Protein AF-A0A3R8SYF8-F1 (afdb_monomer_lite)

Sequence (109 aa):
MWPDLQGVSNVLVNGTPVQRMIPASVIAVDVQPGRHVVRADPMDEDGSITVDVQAGQVVALELRKTNWSPRRFVVREIKPEIAKTLMRGADTLGVFRVSPPESSAERPS

Secondary structure (DSSP, 8-state):
-----TT-EEEEETTEEEEEE-SS-EEEEB--SEEEEEEEESB-TTSEEEEEEPTT--EEEEEEE-SS-TT-EEEEEE-HHHHHHHHTT-------B-PPP--------

Organism: NCBI:txid2493092

Radius of gyration: 15.18 Å; chains: 1; bounding box: 28×32×54 Å

Foldseek 3Di:
DDPDPLAWKFKDKQNHTFDGDGHKDKDKADDDAAKIKIAIPVADPQRIDIDGADVPDIWIKTWHADPVHSNHTHIDTDDPVVRVVVVVPDDDPDDTHDDDDPPPPPPDD

pLDDT: mean 70.46, std 14.41, range [29.88, 91.38]

Structure (mmCIF, N/CA/C/O backbone):
data_AF-A0A3R8SYF8-F1
#
_entry.id   AF-A0A3R8SYF8-F1
#
loop_
_atom_site.group_PDB
_atom_site.id
_atom_site.type_symbol
_atom_site.label_atom_id
_atom_site.label_alt_id
_atom_site.label_comp_id
_atom_site.label_asym_id
_atom_site.label_entity_id
_atom_site.label_seq_id
_atom_site.pdbx_PDB_ins_code
_atom_site.Cartn_x
_atom_site.Cartn_y
_atom_site.Cartn_z
_atom_site.occupancy
_atom_site.B_iso_or_equiv
_atom_site.auth_seq_id
_atom_site.auth_comp_id
_atom_site.auth_asym_id
_atom_site.auth_atom_id
_atom_site.pdbx_PDB_model_num
ATOM 1 N N . MET A 1 1 ? 11.265 -22.079 -9.719 1.00 30.27 1 MET A N 1
ATOM 2 C CA . MET A 1 1 ? 12.446 -21.193 -9.670 1.00 30.27 1 MET A CA 1
ATOM 3 C C . MET A 1 1 ? 11.989 -19.851 -10.215 1.00 30.27 1 MET A C 1
ATOM 5 O O . MET A 1 1 ? 11.662 -19.795 -11.389 1.00 30.27 1 MET A O 1
ATOM 9 N N . TRP A 1 2 ? 11.782 -18.842 -9.367 1.00 29.88 2 TRP A N 1
ATOM 10 C CA . TRP A 1 2 ? 11.295 -17.538 -9.831 1.00 29.88 2 TRP A CA 1
ATOM 11 C C . TRP A 1 2 ? 12.458 -16.774 -10.472 1.00 29.88 2 TRP A C 1
ATOM 13 O O . TRP A 1 2 ? 13.436 -16.502 -9.771 1.00 29.88 2 TRP A O 1
ATOM 23 N N . PRO A 1 3 ? 12.417 -16.505 -11.787 1.00 35.44 3 PRO A N 1
ATOM 24 C CA . PRO A 1 3 ? 13.491 -15.803 -12.455 1.00 35.44 3 PRO A CA 1
ATOM 25 C C . PRO A 1 3 ? 13.392 -14.312 -12.118 1.00 35.44 3 PRO A C 1
ATOM 27 O O . PRO A 1 3 ? 12.315 -13.728 -12.120 1.00 35.44 3 PRO A O 1
ATOM 30 N N . ASP A 1 4 ? 14.553 -13.731 -11.842 1.00 38.44 4 ASP A N 1
ATOM 31 C CA . ASP A 1 4 ? 14.807 -12.300 -11.698 1.00 38.44 4 ASP A CA 1
ATOM 32 C C . ASP A 1 4 ? 14.233 -11.605 -10.441 1.00 38.44 4 ASP A C 1
ATOM 34 O O . ASP A 1 4 ? 13.156 -11.013 -10.417 1.00 38.44 4 ASP A O 1
ATOM 38 N N . LEU A 1 5 ? 15.046 -11.590 -9.377 1.00 44.69 5 LEU A N 1
ATOM 39 C CA . LEU A 1 5 ? 14.867 -10.738 -8.190 1.00 44.69 5 LEU A CA 1
ATOM 40 C C . LEU A 1 5 ? 15.074 -9.236 -8.490 1.0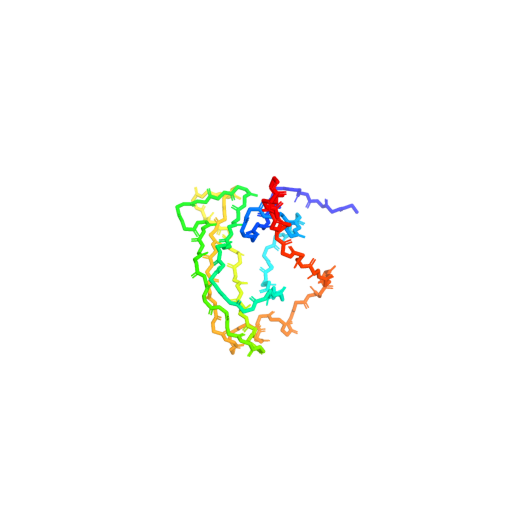0 44.69 5 LEU A C 1
ATOM 42 O O . LEU A 1 5 ? 14.985 -8.412 -7.576 1.00 44.69 5 LEU A O 1
ATOM 46 N N . GLN A 1 6 ? 15.328 -8.842 -9.746 1.00 46.06 6 GLN A N 1
ATOM 47 C CA . GLN A 1 6 ? 15.351 -7.439 -10.172 1.00 46.06 6 GLN A CA 1
ATOM 48 C C . GLN A 1 6 ? 13.927 -6.875 -10.264 1.00 46.06 6 GLN A C 1
ATOM 50 O O . GLN A 1 6 ? 13.377 -6.572 -11.322 1.00 46.06 6 GLN A O 1
ATOM 55 N N . GLY A 1 7 ? 13.291 -6.717 -9.113 1.00 53.69 7 GLY A N 1
ATOM 56 C CA . GLY A 1 7 ? 11.962 -6.127 -9.023 1.00 53.69 7 GLY A CA 1
ATOM 57 C C . GLY A 1 7 ? 11.313 -6.194 -7.663 1.00 53.69 7 GLY A C 1
ATOM 58 O O . GLY A 1 7 ? 10.103 -6.008 -7.591 1.00 53.69 7 GLY A O 1
ATOM 59 N N . VAL A 1 8 ? 12.109 -6.446 -6.626 1.00 61.00 8 VAL A N 1
ATOM 60 C CA . VAL A 1 8 ? 11.624 -6.562 -5.262 1.00 61.00 8 VAL A CA 1
ATOM 61 C C . VAL A 1 8 ? 11.912 -5.269 -4.504 1.00 61.00 8 VAL A C 1
ATOM 63 O O . VAL A 1 8 ? 13.050 -4.802 -4.510 1.00 61.00 8 VAL A O 1
ATOM 66 N N . SER A 1 9 ? 10.890 -4.694 -3.872 1.00 67.00 9 SER A N 1
ATOM 67 C CA . SER A 1 9 ? 11.015 -3.519 -2.996 1.00 67.00 9 SER A CA 1
ATOM 68 C C . SER A 1 9 ? 10.518 -3.858 -1.599 1.00 67.00 9 SER A C 1
ATOM 70 O O . SER A 1 9 ? 9.557 -4.613 -1.452 1.00 67.00 9 SER A O 1
ATOM 72 N N . ASN A 1 10 ? 11.154 -3.313 -0.568 1.00 75.19 10 ASN A N 1
ATOM 73 C CA . ASN A 1 10 ? 10.607 -3.329 0.778 1.00 75.19 10 ASN A CA 1
ATOM 74 C C . ASN A 1 10 ? 9.564 -2.225 0.906 1.00 75.19 10 ASN A C 1
ATOM 76 O O . ASN A 1 10 ? 9.821 -1.080 0.543 1.00 75.19 10 ASN A O 1
ATOM 80 N N . VAL A 1 11 ? 8.413 -2.549 1.481 1.00 77.12 11 VAL A N 1
ATOM 81 C CA . VAL A 1 11 ? 7.431 -1.536 1.878 1.00 77.12 11 VAL A CA 1
ATOM 82 C C . VAL A 1 11 ? 7.574 -1.305 3.365 1.00 77.12 11 VAL A C 1
ATOM 84 O O . VAL A 1 11 ? 7.533 -2.255 4.147 1.00 77.12 11 VAL A O 1
ATOM 87 N N . LEU A 1 12 ? 7.757 -0.048 3.748 1.00 81.75 12 LEU A N 1
ATOM 88 C CA . LEU A 1 12 ? 7.853 0.375 5.133 1.00 81.75 12 LEU A CA 1
ATOM 89 C C . LEU A 1 12 ? 6.673 1.274 5.477 1.00 81.75 12 LEU A C 1
ATOM 91 O O . LEU A 1 12 ? 6.349 2.190 4.724 1.00 81.75 12 LEU A O 1
ATOM 95 N N . VAL A 1 13 ? 6.077 1.039 6.641 1.00 80.62 13 VAL A N 1
ATOM 96 C CA . VAL A 1 13 ? 5.029 1.878 7.225 1.00 80.62 13 VAL A CA 1
ATOM 97 C C . VAL A 1 13 ? 5.563 2.412 8.541 1.00 80.62 13 VAL A C 1
ATOM 99 O O . VAL A 1 13 ? 5.906 1.633 9.427 1.00 80.62 13 VAL A O 1
ATOM 102 N N . ASN A 1 14 ? 5.692 3.733 8.657 1.00 85.44 14 ASN A N 1
ATOM 103 C CA . ASN A 1 14 ? 6.311 4.391 9.814 1.00 85.44 14 ASN A CA 1
ATOM 104 C C . ASN A 1 14 ? 7.705 3.823 10.157 1.00 85.44 14 ASN A C 1
ATOM 106 O O . ASN A 1 14 ? 8.078 3.710 11.319 1.00 85.44 14 ASN A O 1
ATOM 110 N N . GLY A 1 15 ? 8.472 3.429 9.135 1.00 81.50 15 GLY A N 1
ATOM 111 C CA . GLY A 1 15 ? 9.794 2.816 9.298 1.00 81.50 15 GLY A CA 1
ATOM 112 C C . GLY A 1 15 ? 9.783 1.311 9.589 1.00 81.50 15 GLY A C 1
ATOM 113 O O . GLY A 1 15 ? 10.835 0.684 9.478 1.00 81.50 15 GLY A O 1
ATOM 114 N N . THR A 1 16 ? 8.626 0.706 9.868 1.00 80.00 16 THR A N 1
ATOM 115 C CA . THR A 1 16 ? 8.499 -0.742 10.079 1.00 80.00 16 THR A CA 1
ATOM 116 C C . THR A 1 16 ? 8.327 -1.460 8.739 1.00 80.00 16 THR A C 1
ATOM 118 O O . THR A 1 16 ? 7.382 -1.149 8.008 1.00 80.00 16 THR A O 1
ATOM 121 N N . PRO A 1 17 ? 9.201 -2.418 8.381 1.00 75.88 17 PRO A N 1
ATOM 122 C CA . PRO A 1 17 ? 9.050 -3.185 7.151 1.00 75.88 17 PRO A CA 1
ATOM 123 C C . PRO A 1 17 ? 7.832 -4.111 7.241 1.00 75.88 17 PRO A C 1
ATOM 125 O O . PRO A 1 17 ? 7.702 -4.895 8.178 1.00 75.88 17 PRO A O 1
ATOM 128 N N . VAL A 1 18 ? 6.960 -4.037 6.240 1.00 70.44 18 VAL A N 1
ATOM 129 C CA . VAL A 1 18 ? 5.770 -4.889 6.117 1.00 70.44 18 VAL A CA 1
ATOM 130 C C . VAL A 1 18 ? 6.100 -6.162 5.332 1.00 70.44 18 VAL A C 1
ATOM 132 O O . VAL A 1 18 ? 5.681 -7.245 5.728 1.00 70.44 18 VAL A O 1
ATOM 135 N N . GLN A 1 19 ? 6.887 -6.055 4.247 1.00 64.56 19 GLN A N 1
ATOM 136 C CA . GLN A 1 19 ? 7.379 -7.198 3.457 1.00 64.56 19 GLN A CA 1
ATOM 137 C C . GLN A 1 19 ? 8.453 -6.794 2.419 1.00 64.56 19 GLN A C 1
ATOM 139 O O . GLN A 1 19 ? 8.532 -5.629 2.030 1.00 64.56 19 GLN A O 1
ATOM 144 N N . ARG A 1 20 ? 9.201 -7.789 1.903 1.00 55.59 20 ARG A N 1
ATOM 145 C CA . ARG A 1 20 ? 9.863 -7.794 0.578 1.00 55.59 20 ARG A CA 1
ATOM 146 C C . ARG A 1 20 ? 8.833 -8.132 -0.506 1.00 55.59 20 ARG A C 1
ATOM 148 O O . ARG A 1 20 ? 8.361 -9.265 -0.556 1.00 55.59 20 ARG A O 1
ATOM 155 N N . MET A 1 21 ? 8.482 -7.181 -1.359 1.00 56.59 21 MET A N 1
ATOM 156 C CA . MET A 1 21 ? 7.352 -7.292 -2.283 1.00 56.59 21 MET A CA 1
ATOM 157 C C . MET A 1 21 ? 7.780 -7.533 -3.737 1.00 56.59 21 MET A C 1
ATOM 159 O O . MET A 1 21 ? 8.721 -6.902 -4.194 1.00 56.59 21 MET A O 1
ATOM 163 N N . ILE A 1 22 ? 7.087 -8.431 -4.447 1.00 50.59 22 ILE A N 1
ATOM 164 C CA . ILE A 1 22 ? 7.362 -8.976 -5.803 1.00 50.59 22 ILE A CA 1
ATOM 165 C C . ILE A 1 22 ? 6.743 -8.047 -6.885 1.00 50.59 22 ILE A C 1
ATOM 167 O O . ILE A 1 22 ? 5.805 -7.311 -6.565 1.00 50.59 22 ILE A O 1
ATOM 171 N N . PRO A 1 23 ? 7.263 -7.985 -8.134 1.00 51.09 23 PRO A N 1
ATOM 172 C CA . PRO A 1 23 ? 6.977 -6.893 -9.072 1.00 51.09 23 PRO A CA 1
ATOM 173 C C . PRO A 1 23 ? 5.487 -6.686 -9.383 1.00 51.09 23 PRO A C 1
ATOM 175 O O . PRO A 1 23 ? 4.789 -7.621 -9.749 1.00 51.09 23 PRO A O 1
ATOM 178 N N . ALA A 1 24 ? 5.069 -5.415 -9.301 1.00 51.88 24 ALA A N 1
ATOM 179 C CA . ALA A 1 24 ? 3.726 -4.888 -9.568 1.00 51.88 24 ALA A CA 1
ATOM 180 C C . ALA A 1 24 ? 2.629 -5.465 -8.657 1.00 51.88 24 ALA A C 1
ATOM 182 O O . ALA A 1 24 ? 1.847 -6.314 -9.068 1.00 51.88 24 ALA A O 1
ATOM 183 N N . SER A 1 25 ? 2.540 -4.964 -7.421 1.00 61.59 25 SER A N 1
ATOM 184 C CA . SER A 1 25 ? 1.431 -5.312 -6.523 1.00 61.59 25 SER A CA 1
ATOM 185 C C . SER A 1 25 ? 0.713 -4.058 -6.028 1.00 61.59 25 SER A C 1
ATOM 187 O O . SER A 1 25 ? 1.342 -3.080 -5.616 1.00 61.59 25 SER A O 1
ATOM 189 N N . VAL A 1 26 ? -0.619 -4.102 -6.073 1.00 59.81 26 VAL A N 1
ATOM 190 C CA . VAL A 1 26 ? -1.477 -3.244 -5.251 1.00 59.81 26 VAL A CA 1
ATOM 191 C C . VAL A 1 26 ? -1.444 -3.793 -3.832 1.00 59.81 26 VAL A C 1
ATOM 193 O O . VAL A 1 26 ? -1.521 -5.005 -3.639 1.00 59.81 26 VAL A O 1
ATOM 196 N N . ILE A 1 27 ? -1.340 -2.909 -2.847 1.00 65.12 27 ILE A N 1
ATOM 197 C CA . ILE A 1 27 ? -1.236 -3.277 -1.435 1.00 65.12 27 ILE A CA 1
ATOM 198 C C . ILE A 1 27 ? -2.434 -2.706 -0.691 1.00 65.12 27 ILE A C 1
ATOM 200 O O . ILE A 1 27 ? -2.761 -1.527 -0.843 1.00 65.12 27 ILE A O 1
ATOM 204 N N . ALA A 1 28 ? -3.051 -3.539 0.142 1.00 64.38 28 ALA A N 1
ATOM 205 C CA . ALA A 1 28 ? -3.914 -3.091 1.223 1.00 64.38 28 ALA A CA 1
ATOM 206 C C . ALA A 1 28 ? -3.142 -3.244 2.536 1.00 64.38 28 ALA A C 1
ATOM 208 O O . ALA A 1 28 ? -2.626 -4.326 2.824 1.00 64.38 28 ALA A O 1
ATOM 209 N N . VAL A 1 29 ? -3.041 -2.167 3.311 1.00 64.81 29 VAL A N 1
ATOM 210 C CA . VAL A 1 29 ? -2.401 -2.191 4.630 1.00 64.81 29 VAL A CA 1
ATOM 211 C C . VAL A 1 29 ? -3.467 -1.902 5.678 1.00 64.81 29 VAL A C 1
ATOM 213 O O . VAL A 1 29 ? -4.139 -0.876 5.604 1.00 64.81 29 VAL A O 1
ATOM 216 N N . ASP A 1 30 ? -3.615 -2.811 6.639 1.00 68.44 30 ASP A N 1
ATOM 217 C CA . ASP A 1 30 ? -4.415 -2.590 7.843 1.00 68.44 30 ASP A CA 1
ATOM 218 C C . ASP A 1 30 ? -3.523 -1.937 8.907 1.00 68.44 30 ASP A C 1
ATOM 220 O O . ASP A 1 30 ? -2.555 -2.541 9.383 1.00 68.44 30 ASP A O 1
ATOM 224 N N . VAL A 1 31 ? -3.812 -0.675 9.217 1.00 72.94 31 VAL A N 1
ATOM 225 C CA . VAL A 1 31 ? -3.101 0.136 10.211 1.00 72.94 31 VAL A CA 1
ATOM 226 C C . VAL A 1 31 ? -4.103 0.747 11.179 1.00 72.94 31 VAL A C 1
ATOM 228 O O . VAL A 1 31 ? -5.282 0.905 10.865 1.00 72.94 31 VAL A O 1
ATOM 231 N N . GLN A 1 32 ? -3.627 1.112 12.370 1.00 80.50 32 GLN A N 1
ATOM 232 C CA . GLN A 1 32 ? -4.447 1.893 13.291 1.00 80.50 32 GLN A CA 1
ATOM 233 C C . GLN A 1 32 ? -4.860 3.230 12.654 1.00 80.50 32 GLN A C 1
ATOM 235 O O . GLN A 1 32 ? -4.157 3.722 11.779 1.00 80.50 32 GLN A O 1
ATOM 240 N N . PRO A 1 33 ? -5.973 3.844 13.084 1.00 86.50 33 PRO A N 1
ATOM 241 C CA . PRO A 1 33 ? -6.337 5.169 12.607 1.00 86.50 33 PRO A CA 1
ATOM 242 C C . PRO A 1 33 ? -5.262 6.197 12.961 1.00 86.50 33 PRO A C 1
ATOM 244 O O . PRO A 1 33 ? -4.744 6.199 14.080 1.00 86.50 33 PRO A O 1
ATOM 247 N N . GLY A 1 34 ? -4.963 7.094 12.030 1.00 88.94 34 GLY A N 1
ATOM 248 C CA . GLY A 1 34 ? -3.953 8.123 12.212 1.00 88.94 34 GLY A CA 1
ATOM 249 C C . GLY A 1 34 ? -3.193 8.451 10.937 1.00 88.94 34 GLY A C 1
ATOM 250 O O . GLY A 1 34 ? -3.549 8.036 9.834 1.00 88.94 34 GLY A O 1
ATOM 251 N N . ARG A 1 35 ? -2.130 9.236 11.110 1.00 89.25 35 ARG A N 1
ATOM 252 C CA . ARG A 1 35 ? -1.249 9.665 10.028 1.00 89.25 35 ARG A CA 1
ATOM 253 C C . ARG A 1 35 ? -0.098 8.678 9.882 1.00 89.25 35 ARG A C 1
ATOM 255 O O . ARG A 1 35 ? 0.671 8.480 10.823 1.00 89.25 35 ARG A O 1
ATOM 262 N N . HIS A 1 36 ? 0.045 8.094 8.698 1.00 87.56 36 HIS A N 1
ATOM 263 C CA . HIS A 1 36 ? 1.071 7.100 8.397 1.00 87.56 36 HIS A CA 1
ATOM 264 C C . HIS A 1 36 ? 1.928 7.528 7.217 1.00 87.56 36 HIS A C 1
ATOM 266 O O . HIS A 1 36 ? 1.422 8.012 6.207 1.00 87.56 36 HIS A O 1
ATOM 272 N N . VAL A 1 37 ? 3.233 7.297 7.325 1.00 90.12 37 VAL A N 1
ATOM 273 C CA . VAL A 1 37 ? 4.161 7.445 6.204 1.00 90.12 37 VAL A CA 1
ATOM 274 C C . VAL A 1 37 ? 4.416 6.069 5.613 1.00 90.12 37 VAL A C 1
ATOM 276 O O . VAL A 1 37 ? 4.909 5.176 6.308 1.00 90.12 37 VAL A O 1
ATOM 279 N N . VAL A 1 38 ? 4.094 5.903 4.334 1.00 86.88 38 VAL A N 1
ATOM 280 C CA . VAL A 1 38 ? 4.355 4.678 3.576 1.00 86.88 38 VAL A CA 1
ATOM 281 C C . VAL A 1 38 ? 5.467 4.937 2.578 1.00 86.88 38 VAL A C 1
ATOM 283 O O . VAL A 1 38 ? 5.408 5.902 1.820 1.00 86.88 38 VAL A O 1
ATOM 286 N N . ARG A 1 39 ? 6.475 4.067 2.571 1.00 87.38 39 ARG A N 1
ATOM 287 C CA . ARG A 1 39 ? 7.696 4.227 1.781 1.00 87.38 39 ARG A CA 1
ATOM 288 C C . ARG A 1 39 ? 8.082 2.922 1.091 1.00 87.38 39 ARG A C 1
ATOM 290 O O . ARG A 1 39 ? 8.032 1.866 1.716 1.00 87.38 39 ARG A O 1
ATOM 297 N N . ALA A 1 40 ? 8.509 2.998 -0.164 1.00 83.38 40 ALA A N 1
ATOM 298 C CA . ALA A 1 40 ? 9.187 1.906 -0.859 1.00 83.38 40 ALA A CA 1
ATOM 299 C C . ALA A 1 40 ? 10.702 1.962 -0.604 1.00 83.38 40 ALA A C 1
ATOM 301 O O . ALA A 1 40 ? 11.244 3.027 -0.355 1.00 83.38 40 ALA A O 1
ATOM 302 N N . ASP A 1 41 ? 11.416 0.847 -0.666 1.00 79.62 41 ASP A N 1
ATOM 303 C CA . ASP A 1 41 ? 12.877 0.810 -0.553 1.00 79.62 41 ASP A CA 1
ATOM 304 C C . ASP A 1 41 ? 13.443 -0.320 -1.426 1.00 79.62 41 ASP A C 1
ATOM 306 O O . ASP A 1 41 ? 13.126 -1.487 -1.191 1.00 79.62 41 ASP A O 1
ATOM 310 N N . PRO A 1 42 ? 14.251 -0.027 -2.458 1.00 77.62 42 PRO A N 1
ATOM 311 C CA . PRO A 1 42 ? 14.751 1.293 -2.869 1.00 77.62 42 PRO A CA 1
ATOM 312 C C . PRO 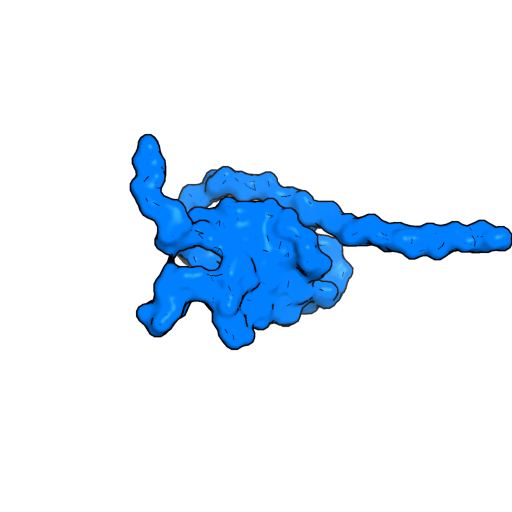A 1 42 ? 13.669 2.215 -3.458 1.00 77.62 42 PRO A C 1
ATOM 314 O O . PRO A 1 42 ? 12.725 1.764 -4.109 1.00 77.62 42 PRO A O 1
ATOM 317 N N . MET A 1 43 ? 13.845 3.524 -3.261 1.00 78.31 43 MET A N 1
ATOM 318 C CA . MET A 1 43 ? 12.832 4.556 -3.521 1.00 78.31 43 MET A CA 1
ATOM 319 C C . MET A 1 43 ? 13.331 5.626 -4.494 1.00 78.31 43 MET A C 1
ATOM 321 O O . MET A 1 43 ? 14.532 5.902 -4.534 1.00 78.31 43 MET A O 1
ATOM 325 N N . ASP A 1 44 ? 12.414 6.218 -5.260 1.00 79.25 44 ASP A N 1
ATOM 326 C CA . ASP A 1 44 ? 12.648 7.470 -5.995 1.00 79.25 44 ASP A CA 1
ATOM 327 C C . ASP A 1 44 ? 12.121 8.691 -5.227 1.00 79.25 44 ASP A C 1
ATOM 329 O O . ASP A 1 44 ? 11.676 8.542 -4.092 1.00 79.25 44 ASP A O 1
ATOM 333 N N . GLU A 1 45 ? 12.161 9.889 -5.822 1.00 79.69 45 GLU A N 1
ATOM 334 C CA . GLU A 1 45 ? 11.618 11.119 -5.211 1.00 79.69 45 GLU A CA 1
ATOM 335 C C . GLU A 1 45 ? 10.171 10.931 -4.710 1.00 79.69 45 GLU A C 1
ATOM 337 O O . GLU A 1 45 ? 9.875 11.236 -3.557 1.00 79.69 45 GLU A O 1
ATOM 342 N N . ASP A 1 46 ? 9.319 10.275 -5.508 1.00 82.31 46 ASP A N 1
ATOM 343 C CA . ASP A 1 46 ? 7.933 9.925 -5.146 1.00 82.31 46 ASP A CA 1
ATOM 344 C C . ASP A 1 46 ? 7.808 8.529 -4.498 1.00 82.31 46 ASP A C 1
ATOM 346 O O . ASP A 1 46 ? 6.773 7.859 -4.557 1.00 82.31 46 ASP A O 1
ATOM 350 N N . GLY A 1 47 ? 8.892 8.025 -3.912 1.00 84.31 47 GLY A N 1
ATOM 351 C CA . GLY A 1 47 ? 8.949 6.725 -3.245 1.00 84.31 47 GLY A CA 1
ATOM 352 C C . GLY A 1 47 ? 8.302 6.694 -1.859 1.00 84.31 47 GLY A C 1
ATOM 353 O O . GLY A 1 47 ? 8.335 5.653 -1.202 1.00 84.31 47 GLY A O 1
ATOM 354 N N . SER A 1 48 ? 7.729 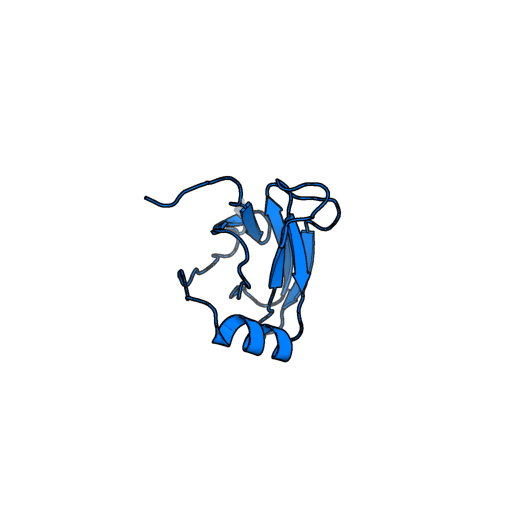7.812 -1.405 1.00 89.50 48 SER A N 1
ATOM 355 C CA . SER A 1 48 ? 7.079 7.956 -0.106 1.00 89.50 48 SER A CA 1
ATOM 356 C C . SER A 1 48 ? 5.796 8.775 -0.216 1.00 89.50 48 SER A C 1
ATOM 358 O O . SER A 1 48 ? 5.768 9.809 -0.874 1.00 89.50 48 SER A O 1
ATOM 360 N N . ILE A 1 49 ? 4.758 8.363 0.506 1.00 90.44 49 ILE A N 1
ATOM 361 C CA . ILE A 1 49 ? 3.495 9.093 0.639 1.00 90.44 49 ILE A CA 1
ATOM 362 C C . ILE A 1 49 ? 3.086 9.156 2.110 1.00 90.44 49 ILE A C 1
ATOM 364 O O . ILE A 1 49 ? 3.399 8.260 2.894 1.00 90.44 49 ILE A O 1
ATOM 368 N N . THR A 1 50 ? 2.395 10.226 2.492 1.00 91.38 50 THR A N 1
ATOM 369 C CA . THR A 1 50 ? 1.715 10.304 3.788 1.00 91.38 50 THR A CA 1
ATOM 370 C C . THR A 1 50 ? 0.224 10.100 3.582 1.00 91.38 50 THR A C 1
ATOM 372 O O . THR A 1 50 ? -0.362 10.772 2.739 1.00 91.38 50 THR A O 1
ATOM 375 N N . VAL A 1 51 ? -0.369 9.189 4.348 1.00 88.56 51 VAL A N 1
ATOM 376 C CA . VAL A 1 51 ? -1.796 8.860 4.298 1.00 88.56 51 VAL A CA 1
ATOM 377 C C . VAL A 1 51 ? -2.433 9.070 5.667 1.00 88.56 51 VAL A C 1
ATOM 379 O O . VAL A 1 51 ? -1.867 8.676 6.687 1.00 88.56 51 VAL A O 1
ATOM 382 N N . ASP A 1 52 ? -3.611 9.686 5.685 1.00 89.06 52 ASP A N 1
ATOM 383 C CA . ASP A 1 52 ? -4.439 9.833 6.881 1.00 89.06 52 ASP A CA 1
ATOM 384 C C . ASP A 1 52 ? -5.545 8.771 6.849 1.00 89.06 52 ASP A C 1
ATOM 386 O O . ASP A 1 52 ? -6.459 8.824 6.024 1.00 89.06 52 ASP A O 1
ATOM 390 N N . VAL A 1 53 ? -5.444 7.776 7.731 1.00 86.19 53 VAL A N 1
ATOM 391 C CA . VAL A 1 53 ? -6.343 6.617 7.779 1.00 86.19 53 VAL A CA 1
ATOM 392 C C . VAL A 1 53 ? -7.363 6.805 8.896 1.00 86.19 53 VAL A C 1
ATOM 394 O O . VAL A 1 53 ? -6.999 6.971 10.059 1.00 86.19 53 VAL A O 1
ATOM 397 N N . GLN A 1 54 ? -8.651 6.775 8.562 1.00 86.38 54 GLN A N 1
ATOM 398 C CA . GLN A 1 54 ? -9.739 6.806 9.542 1.00 86.38 54 GLN A CA 1
ATOM 399 C C . GLN A 1 54 ? -10.087 5.400 10.054 1.00 86.38 54 GLN A C 1
ATOM 401 O O . GLN A 1 54 ? -9.768 4.384 9.437 1.00 86.38 54 GLN A O 1
ATOM 406 N N . ALA A 1 55 ? -10.799 5.327 11.180 1.00 80.81 55 ALA A N 1
ATOM 407 C CA . ALA A 1 55 ? -11.302 4.059 11.708 1.00 80.81 55 ALA A CA 1
ATOM 408 C C . ALA A 1 55 ? -12.194 3.328 10.691 1.00 80.81 55 ALA A C 1
ATOM 410 O O . ALA A 1 55 ? -13.179 3.878 10.203 1.00 80.81 55 ALA A O 1
ATOM 411 N N . GLY A 1 56 ? -11.832 2.078 10.380 1.00 76.19 56 GLY A N 1
ATOM 412 C CA . GLY A 1 56 ? -12.531 1.239 9.401 1.00 76.19 56 GLY A CA 1
ATOM 413 C C . GLY A 1 56 ? -12.252 1.592 7.934 1.00 76.19 56 GLY A C 1
ATOM 414 O O . GLY A 1 56 ? -12.82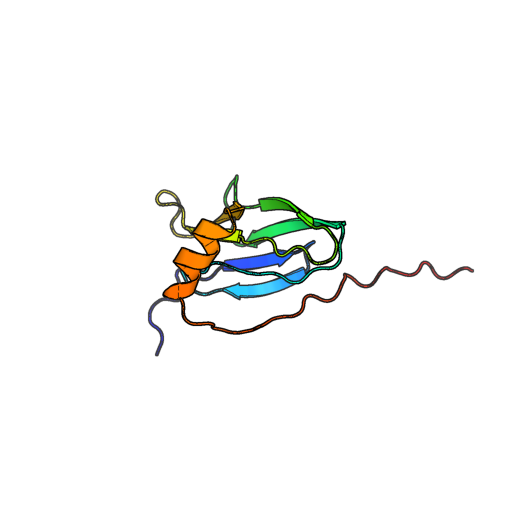2 0.960 7.045 1.00 76.19 56 GLY A O 1
ATOM 415 N N . GLN A 1 57 ? -11.389 2.576 7.661 1.00 79.38 57 GLN A N 1
ATOM 416 C CA . GLN A 1 57 ? -10.990 2.935 6.305 1.00 79.38 57 GLN A CA 1
ATOM 417 C C . GLN A 1 57 ? -9.888 2.000 5.804 1.00 79.38 57 GLN A C 1
ATOM 419 O O . GLN A 1 57 ? -8.893 1.770 6.482 1.00 79.38 57 GLN A O 1
ATOM 424 N N . VAL A 1 58 ? -10.037 1.521 4.568 1.00 75.25 58 VAL A N 1
ATOM 425 C CA . VAL A 1 58 ? -8.977 0.818 3.839 1.00 75.25 58 VAL A CA 1
ATOM 426 C C . VAL A 1 58 ? -8.412 1.764 2.788 1.00 75.25 58 VAL A C 1
ATOM 428 O O . VAL A 1 58 ? -9.153 2.247 1.930 1.00 75.25 58 VAL A O 1
ATOM 431 N N . VAL A 1 59 ? -7.104 2.009 2.842 1.00 80.69 59 VAL A N 1
ATOM 432 C CA . VAL A 1 59 ? -6.381 2.779 1.823 1.00 80.69 59 VAL A CA 1
ATOM 433 C C . VAL A 1 59 ? -5.684 1.811 0.875 1.00 80.69 59 VAL A C 1
ATOM 435 O O . VAL A 1 59 ? -5.004 0.880 1.307 1.00 80.69 59 VAL A O 1
ATOM 438 N N . ALA A 1 60 ? -5.871 2.024 -0.427 1.00 80.69 60 ALA A N 1
ATOM 439 C CA . ALA A 1 60 ? -5.233 1.228 -1.463 1.00 80.69 60 ALA A CA 1
ATOM 440 C C . ALA A 1 60 ? -4.048 1.989 -2.051 1.00 80.69 60 ALA A C 1
ATOM 442 O O . ALA A 1 60 ? -4.187 3.125 -2.512 1.00 80.69 60 ALA A O 1
ATOM 443 N N . LEU A 1 61 ? -2.890 1.337 -2.058 1.00 82.50 61 LEU A N 1
ATOM 444 C CA . LEU A 1 61 ? -1.653 1.913 -2.566 1.00 82.50 61 LEU A CA 1
ATOM 445 C C . LEU A 1 61 ? -1.144 1.101 -3.750 1.00 82.50 61 LEU A C 1
ATOM 447 O O . LEU A 1 61 ? -1.188 -0.131 -3.752 1.00 82.50 61 LEU A O 1
ATOM 451 N N . GLU A 1 62 ? -0.629 1.800 -4.752 1.00 79.94 62 GLU A N 1
ATOM 452 C CA . GLU A 1 62 ? 0.079 1.199 -5.873 1.00 79.94 62 GLU A CA 1
ATOM 453 C C . GLU A 1 62 ? 1.577 1.452 -5.726 1.00 79.94 62 GLU A C 1
ATOM 455 O O . GLU A 1 62 ? 2.015 2.602 -5.615 1.00 79.94 62 GLU A O 1
ATOM 460 N N . LEU A 1 63 ? 2.360 0.373 -5.792 1.00 79.25 63 LEU A N 1
ATOM 461 C CA . LEU A 1 63 ? 3.799 0.448 -6.010 1.00 79.25 63 LEU A CA 1
ATOM 462 C C . LEU A 1 63 ? 4.104 0.252 -7.490 1.00 79.25 63 LEU A C 1
ATOM 464 O O . LEU A 1 63 ? 3.807 -0.797 -8.067 1.00 79.25 63 LEU A O 1
ATOM 468 N N . ARG A 1 64 ? 4.758 1.243 -8.094 1.00 77.69 64 ARG A N 1
ATOM 469 C CA . ARG A 1 64 ? 5.092 1.217 -9.520 1.00 77.69 64 ARG A CA 1
ATOM 470 C C . ARG 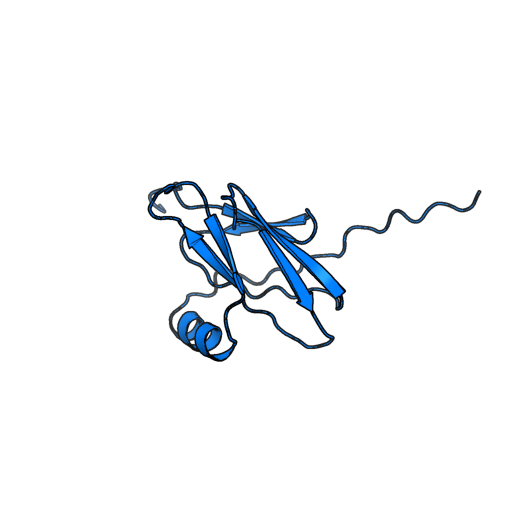A 1 64 ? 6.587 1.427 -9.727 1.00 77.69 64 ARG A C 1
ATOM 472 O O . ARG A 1 64 ? 7.166 2.346 -9.157 1.00 77.69 64 ARG A O 1
ATOM 479 N N . LYS A 1 65 ? 7.207 0.602 -10.575 1.00 75.44 65 LYS A N 1
ATOM 480 C CA . LYS A 1 65 ? 8.574 0.849 -11.059 1.00 75.44 65 LYS A CA 1
ATOM 481 C C . LYS A 1 65 ? 8.592 2.074 -11.966 1.00 75.44 65 LYS A C 1
ATOM 483 O O . LYS A 1 65 ? 7.690 2.241 -12.790 1.00 75.44 65 LYS A O 1
ATOM 488 N N . THR A 1 66 ? 9.620 2.905 -11.858 1.00 70.38 66 THR A N 1
ATOM 489 C CA . THR A 1 66 ? 9.820 4.000 -12.811 1.00 70.38 66 THR A CA 1
ATOM 490 C C . THR A 1 66 ? 10.555 3.489 -14.052 1.00 70.38 66 THR A C 1
ATOM 492 O O . THR A 1 66 ? 11.499 2.708 -13.960 1.00 70.38 66 THR A O 1
ATOM 495 N N . ASN A 1 67 ? 10.124 3.918 -15.245 1.00 68.12 67 ASN A N 1
ATOM 496 C CA . ASN A 1 67 ? 10.764 3.497 -16.503 1.00 68.12 67 ASN A CA 1
ATOM 497 C C . ASN A 1 67 ? 12.207 4.016 -16.628 1.00 68.12 67 ASN A C 1
ATOM 499 O O . ASN A 1 67 ? 13.023 3.415 -17.318 1.00 68.12 67 ASN A O 1
ATOM 503 N N . TRP A 1 68 ? 12.515 5.135 -15.969 1.00 70.88 68 TRP A N 1
ATOM 504 C CA . TRP A 1 68 ? 13.823 5.788 -15.996 1.00 70.88 68 TRP A CA 1
ATOM 505 C C . TRP A 1 68 ? 14.774 5.291 -14.895 1.00 70.88 68 TRP A C 1
ATOM 507 O O . TRP A 1 68 ? 15.983 5.467 -15.016 1.00 70.88 68 TRP A O 1
ATOM 517 N N . SER A 1 69 ? 14.256 4.626 -13.856 1.00 68.12 69 SER A N 1
ATOM 518 C CA . SER A 1 69 ? 15.051 3.946 -12.833 1.00 68.12 69 SER A CA 1
ATOM 519 C C . SER A 1 69 ? 14.433 2.577 -12.527 1.00 68.12 69 SER A C 1
ATOM 521 O O . SER A 1 69 ? 13.676 2.422 -11.570 1.00 68.12 69 SER A O 1
ATOM 523 N N . PRO A 1 70 ? 14.767 1.527 -13.304 1.00 63.81 70 PRO A N 1
ATOM 524 C CA . PRO A 1 70 ? 14.114 0.213 -13.210 1.00 63.81 70 PRO A CA 1
ATOM 525 C C . PRO A 1 70 ? 14.331 -0.502 -11.864 1.00 63.81 70 PRO A C 1
ATOM 527 O O . PRO A 1 70 ? 13.732 -1.551 -11.608 1.00 63.81 70 PRO A O 1
ATOM 530 N N . ARG A 1 71 ? 15.194 0.061 -11.008 1.00 68.88 71 ARG A N 1
ATOM 531 C CA . ARG A 1 71 ? 15.477 -0.402 -9.649 1.00 68.88 71 ARG A CA 1
ATOM 532 C C . ARG A 1 71 ? 14.780 0.416 -8.565 1.00 68.88 71 ARG A C 1
ATOM 534 O O . ARG A 1 71 ? 14.915 0.029 -7.417 1.00 68.88 71 ARG A O 1
ATOM 541 N N . ARG A 1 72 ? 14.080 1.510 -8.877 1.00 77.06 72 ARG A N 1
ATOM 542 C CA . ARG A 1 72 ? 13.382 2.354 -7.895 1.00 77.06 72 ARG A CA 1
ATOM 543 C C . ARG A 1 72 ? 11.875 2.309 -8.097 1.00 77.06 72 ARG A C 1
ATOM 545 O O . ARG A 1 72 ? 11.371 2.008 -9.182 1.00 77.06 72 ARG A O 1
ATOM 552 N N . PHE A 1 73 ? 11.169 2.595 -7.014 1.00 78.88 73 PHE A N 1
ATOM 553 C CA . PHE A 1 73 ? 9.721 2.515 -6.946 1.00 78.88 73 PHE A CA 1
ATOM 554 C C . PHE A 1 73 ? 9.135 3.845 -6.493 1.00 78.88 73 PHE A C 1
ATOM 556 O O . PHE A 1 73 ? 9.723 4.548 -5.668 1.00 78.88 73 PHE A O 1
ATOM 563 N N . VAL A 1 74 ? 7.955 4.142 -7.027 1.00 84.12 74 VAL A N 1
ATOM 564 C CA . VAL A 1 74 ? 7.069 5.197 -6.537 1.00 84.12 74 VAL A CA 1
ATOM 565 C C . VAL A 1 74 ? 5.890 4.574 -5.809 1.00 84.12 74 VAL A C 1
ATOM 567 O O . VAL A 1 74 ? 5.454 3.469 -6.160 1.00 84.12 74 VAL A O 1
ATOM 570 N N . VAL A 1 75 ? 5.376 5.292 -4.817 1.00 85.00 75 VAL A N 1
ATOM 571 C CA . VAL A 1 75 ? 4.201 4.901 -4.037 1.00 85.00 75 VAL A CA 1
ATOM 572 C C . VAL A 1 75 ? 3.123 5.946 -4.250 1.00 85.00 75 VAL A C 1
ATOM 574 O O . VAL A 1 75 ? 3.360 7.136 -4.061 1.00 85.00 75 VAL A O 1
ATOM 577 N N . ARG A 1 76 ? 1.926 5.510 -4.636 1.00 86.19 76 ARG A N 1
ATOM 578 C CA . ARG A 1 76 ? 0.787 6.415 -4.807 1.00 86.19 76 ARG A CA 1
ATOM 579 C C . ARG A 1 76 ? -0.487 5.827 -4.243 1.00 86.19 76 ARG A C 1
ATOM 581 O O . ARG A 1 76 ? -0.727 4.626 -4.358 1.00 86.19 76 ARG A O 1
ATOM 588 N N . GLU A 1 77 ? -1.318 6.694 -3.687 1.00 86.88 77 GLU A N 1
ATOM 589 C CA . GLU A 1 77 ? -2.692 6.342 -3.369 1.00 86.88 77 GLU A CA 1
ATOM 590 C C . GLU A 1 77 ? -3.499 6.188 -4.657 1.00 86.88 77 GLU A C 1
ATOM 592 O O . GLU A 1 77 ? -3.356 6.962 -5.609 1.00 86.88 77 GLU A O 1
ATOM 597 N N . ILE A 1 78 ? -4.339 5.160 -4.695 1.00 85.69 78 ILE A N 1
ATOM 598 C CA . ILE A 1 78 ? -5.263 4.926 -5.797 1.00 85.69 78 ILE A CA 1
ATOM 599 C C . ILE A 1 78 ? -6.690 4.858 -5.277 1.00 85.69 78 ILE A C 1
ATOM 601 O O . ILE A 1 78 ? -6.958 4.418 -4.160 1.00 85.69 78 ILE A O 1
ATOM 605 N N . LYS A 1 79 ? -7.631 5.270 -6.128 1.00 83.69 79 LYS A N 1
ATOM 606 C CA . LYS A 1 79 ? -9.046 5.244 -5.769 1.00 83.69 79 LYS A CA 1
ATOM 607 C C . LYS A 1 79 ? -9.521 3.804 -5.517 1.00 83.69 79 LYS A C 1
ATOM 609 O O . LYS A 1 79 ? -9.103 2.901 -6.255 1.00 83.69 79 LYS A O 1
ATOM 614 N N . PRO A 1 80 ? -10.437 3.573 -4.559 1.00 79.06 80 PRO A N 1
ATOM 615 C CA . PRO A 1 80 ? -10.941 2.237 -4.242 1.00 79.06 80 PRO A CA 1
ATOM 616 C C . PRO A 1 80 ? -11.510 1.471 -5.445 1.00 79.06 80 PRO A C 1
ATOM 618 O O . PRO A 1 80 ? -11.399 0.249 -5.513 1.00 79.06 80 PRO A O 1
ATOM 621 N N . GLU A 1 81 ? -12.106 2.156 -6.419 1.00 82.44 81 GLU A N 1
ATOM 622 C CA . GLU A 1 81 ? -12.690 1.542 -7.620 1.00 82.44 81 GLU A CA 1
ATOM 623 C C . GLU A 1 81 ? -11.601 1.007 -8.560 1.00 82.44 81 GLU A C 1
ATOM 625 O O . GLU A 1 81 ? -11.721 -0.090 -9.117 1.00 82.44 81 GLU A O 1
ATOM 630 N N . ILE A 1 82 ? -10.506 1.763 -8.688 1.00 80.25 82 ILE A N 1
ATOM 631 C CA . ILE A 1 82 ? -9.318 1.363 -9.447 1.00 80.25 82 ILE A CA 1
ATOM 632 C C . ILE A 1 82 ? -8.654 0.186 -8.735 1.00 80.25 82 ILE A C 1
ATOM 634 O O . ILE A 1 82 ? -8.369 -0.827 -9.369 1.00 80.25 82 ILE A O 1
ATOM 638 N N . ALA A 1 83 ? -8.493 0.274 -7.412 1.00 75.56 83 ALA A N 1
ATOM 639 C CA . ALA A 1 83 ? -7.932 -0.796 -6.597 1.00 75.56 83 ALA A CA 1
ATOM 640 C C . ALA A 1 83 ? -8.723 -2.100 -6.743 1.00 75.56 83 ALA A C 1
ATOM 642 O O . ALA A 1 83 ? -8.138 -3.134 -7.045 1.00 75.56 83 ALA A O 1
ATOM 643 N N . LYS A 1 84 ? -10.058 -2.051 -6.635 1.00 74.56 84 LYS A N 1
ATOM 644 C CA . LYS A 1 84 ? -10.936 -3.214 -6.856 1.00 74.56 84 LYS A CA 1
ATOM 645 C C . LYS A 1 84 ? -10.737 -3.828 -8.239 1.00 74.56 84 LYS A C 1
ATOM 647 O O . LYS A 1 84 ? -10.748 -5.047 -8.369 1.00 74.56 84 LYS A O 1
ATOM 652 N N . THR A 1 85 ? -10.566 -2.999 -9.265 1.00 77.69 85 THR A N 1
ATOM 653 C CA . THR A 1 85 ? -10.342 -3.470 -10.638 1.00 77.69 85 THR A CA 1
ATOM 654 C C . THR A 1 85 ? -8.988 -4.162 -10.773 1.00 77.69 85 THR A C 1
ATOM 656 O O . THR A 1 85 ? -8.923 -5.258 -11.322 1.00 77.69 85 THR A O 1
ATOM 659 N N . LEU A 1 86 ? -7.930 -3.569 -10.217 1.00 71.06 86 LEU A N 1
ATOM 660 C CA . LEU A 1 86 ? -6.585 -4.148 -10.223 1.00 71.06 86 LEU A CA 1
ATOM 661 C C . LEU A 1 86 ? -6.510 -5.438 -9.392 1.00 71.06 86 LEU A C 1
ATOM 663 O O . LEU A 1 86 ? -5.856 -6.391 -9.799 1.00 71.06 86 LEU A O 1
ATOM 667 N N . MET A 1 87 ? -7.228 -5.500 -8.268 1.00 68.06 87 MET A N 1
ATOM 668 C CA . MET A 1 87 ? -7.273 -6.673 -7.390 1.00 68.06 87 MET A CA 1
ATOM 669 C C . MET A 1 87 ? -8.065 -7.845 -7.983 1.00 68.06 87 MET A C 1
ATOM 671 O O . MET A 1 87 ? -7.766 -8.989 -7.666 1.00 68.06 87 MET A O 1
ATOM 675 N N . ARG A 1 88 ? -9.053 -7.603 -8.859 1.00 69.50 88 ARG A N 1
ATOM 676 C CA . ARG A 1 88 ? -9.858 -8.680 -9.477 1.00 69.50 88 ARG A CA 1
ATOM 677 C C . ARG A 1 88 ? -9.041 -9.662 -10.319 1.00 69.50 88 ARG A C 1
ATOM 679 O O . ARG A 1 88 ? -9.488 -10.787 -10.505 1.00 69.50 88 ARG A O 1
ATOM 686 N N . GLY A 1 89 ? -7.894 -9.233 -10.842 1.00 62.00 89 GLY A N 1
ATOM 687 C CA . GLY A 1 89 ? -6.969 -10.075 -11.603 1.00 62.00 89 GLY A CA 1
ATOM 688 C C . GLY A 1 89 ? -5.661 -10.372 -10.870 1.00 62.00 89 GLY A C 1
ATOM 689 O O . GLY A 1 89 ? -4.729 -10.848 -11.509 1.00 62.00 89 GLY A O 1
ATOM 690 N N . ALA A 1 90 ? -5.564 -10.041 -9.578 1.00 64.56 90 ALA A N 1
ATOM 691 C CA . ALA A 1 90 ? -4.339 -10.190 -8.802 1.00 64.56 90 ALA A CA 1
ATOM 692 C C . ALA A 1 90 ? -4.382 -11.445 -7.925 1.00 64.56 90 ALA A C 1
ATOM 694 O O . ALA A 1 90 ? -5.359 -11.692 -7.216 1.00 64.56 90 ALA A O 1
ATOM 695 N N . ASP A 1 91 ? -3.281 -12.193 -7.910 1.00 60.31 91 ASP A N 1
ATOM 696 C CA . ASP A 1 91 ? -3.077 -13.254 -6.932 1.00 60.31 91 ASP A CA 1
ATOM 697 C C . ASP A 1 91 ? -2.773 -12.637 -5.562 1.00 60.31 91 ASP A C 1
ATOM 699 O O . ASP A 1 91 ? -1.874 -11.805 -5.410 1.00 60.31 91 ASP A O 1
ATOM 703 N N . THR A 1 92 ? -3.521 -13.047 -4.534 1.00 63.16 92 THR A N 1
ATOM 704 C CA . THR A 1 92 ? -3.217 -12.638 -3.158 1.00 63.16 92 THR A CA 1
ATOM 705 C C . THR A 1 92 ? -2.013 -13.431 -2.663 1.00 63.16 92 THR A C 1
ATOM 707 O O . THR A 1 92 ? -2.120 -14.619 -2.370 1.00 63.16 92 THR A O 1
ATOM 710 N N . LEU A 1 93 ? -0.863 -12.765 -2.556 1.00 56.41 93 LEU A N 1
ATOM 711 C CA . LEU A 1 93 ? 0.389 -13.393 -2.120 1.00 56.41 93 LEU A CA 1
ATOM 712 C C . LEU A 1 93 ? 0.473 -13.589 -0.595 1.00 56.41 93 LEU A C 1
ATOM 714 O O . LEU A 1 93 ? 1.271 -14.397 -0.124 1.00 56.41 93 LEU A O 1
ATOM 718 N N . GLY A 1 94 ? -0.335 -12.859 0.181 1.00 57.12 94 GLY A N 1
ATOM 719 C CA . GLY A 1 94 ? -0.397 -12.972 1.639 1.00 57.12 94 GLY A CA 1
ATOM 720 C C . GLY A 1 94 ? -1.177 -11.835 2.301 1.00 57.12 94 GLY A C 1
ATOM 721 O O . GLY A 1 94 ? -1.482 -10.827 1.667 1.00 57.12 94 GLY A O 1
ATOM 722 N N . VAL A 1 95 ? -1.491 -12.007 3.588 1.00 60.59 95 VAL A N 1
ATOM 723 C CA . VAL A 1 95 ? -2.089 -10.981 4.458 1.00 60.59 95 VAL A CA 1
ATOM 724 C C . VAL A 1 95 ? -1.127 -10.723 5.612 1.00 60.59 95 VAL A C 1
ATOM 726 O O . VAL A 1 95 ? -0.702 -11.664 6.281 1.00 60.59 95 VAL A O 1
ATOM 729 N N . PHE A 1 96 ? -0.789 -9.456 5.848 1.00 59.84 96 PHE A N 1
ATOM 730 C CA . PHE A 1 96 ? 0.209 -9.053 6.839 1.00 59.84 96 PHE A CA 1
ATOM 731 C C . PHE A 1 96 ? -0.390 -8.039 7.806 1.00 59.84 96 PHE A C 1
ATOM 733 O O . PHE A 1 96 ? -1.076 -7.107 7.390 1.00 59.84 96 PHE A O 1
ATOM 740 N N . ARG A 1 97 ? -0.113 -8.211 9.101 1.00 60.38 97 ARG A N 1
ATOM 741 C CA . ARG A 1 97 ? -0.492 -7.255 10.143 1.00 60.38 97 ARG A CA 1
ATOM 742 C C . ARG A 1 97 ? 0.740 -6.456 10.548 1.00 60.38 97 ARG A C 1
ATOM 744 O O . ARG A 1 97 ? 1.744 -7.045 10.945 1.00 60.38 97 ARG A O 1
ATOM 751 N N . VAL A 1 98 ? 0.650 -5.131 10.470 1.00 62.88 98 VAL A N 1
ATOM 752 C CA . VAL A 1 98 ? 1.698 -4.230 10.959 1.00 62.88 98 VAL A CA 1
ATOM 753 C C . VAL A 1 98 ? 1.386 -3.893 12.409 1.00 62.88 98 VAL A C 1
ATOM 755 O O . VAL A 1 98 ? 0.391 -3.230 12.699 1.00 62.88 98 VAL A O 1
ATOM 758 N N . SER A 1 99 ? 2.213 -4.372 13.334 1.00 59.19 99 SER A N 1
ATOM 759 C CA . SER A 1 99 ? 2.127 -3.936 14.727 1.00 59.19 99 SER A CA 1
ATOM 760 C C . SER A 1 99 ? 2.546 -2.464 14.822 1.00 59.19 99 SER A C 1
ATOM 762 O O . SER A 1 99 ? 3.503 -2.072 14.143 1.00 59.19 99 SER A O 1
ATOM 764 N N . PRO A 1 100 ? 1.874 -1.639 15.646 1.00 56.50 100 PRO A N 1
ATOM 765 C CA . PRO A 1 100 ? 2.350 -0.292 15.939 1.00 56.50 100 PRO A CA 1
ATOM 766 C C . PRO A 1 100 ? 3.805 -0.350 16.427 1.00 56.50 100 PRO A C 1
ATOM 768 O O . PRO A 1 100 ? 4.162 -1.326 17.096 1.00 56.50 100 PRO A O 1
ATOM 771 N N . PRO A 1 101 ? 4.644 0.658 16.124 1.00 55.97 101 PRO A N 1
ATOM 772 C CA . PRO A 1 101 ? 5.941 0.759 16.778 1.00 55.97 101 PRO A CA 1
ATOM 773 C C . PRO A 1 101 ? 5.698 0.759 18.288 1.00 55.97 101 PRO A C 1
ATOM 775 O O . PRO A 1 101 ? 4.801 1.462 18.759 1.00 55.97 101 PRO A O 1
ATOM 778 N N . GLU A 1 102 ? 6.439 -0.068 19.030 1.00 53.59 102 GLU A N 1
ATOM 779 C CA . GLU A 1 102 ? 6.350 -0.069 20.486 1.00 53.59 102 GLU A CA 1
ATOM 780 C C . GLU A 1 102 ? 6.593 1.365 20.950 1.00 53.59 102 GLU A C 1
ATOM 782 O O . GLU A 1 102 ? 7.672 1.925 20.755 1.00 53.59 102 GLU A O 1
ATOM 787 N N . SER A 1 103 ? 5.551 1.998 21.493 1.00 48.88 103 SER A N 1
ATOM 788 C CA . SER A 1 103 ? 5.712 3.266 22.180 1.00 48.88 103 SER A CA 1
ATOM 789 C C . SER A 1 103 ? 6.711 2.984 23.285 1.00 48.88 103 SER A C 1
ATOM 791 O O . SER A 1 103 ? 6.396 2.218 24.196 1.00 48.88 103 SER A O 1
ATOM 793 N N . SER A 1 104 ? 7.911 3.558 23.194 1.00 49.94 104 SER A N 1
ATOM 794 C CA . SER A 1 104 ? 8.838 3.639 24.314 1.00 49.94 104 SER A CA 1
ATOM 795 C C . SER A 1 104 ? 8.082 4.326 25.444 1.00 49.94 104 SER A C 1
A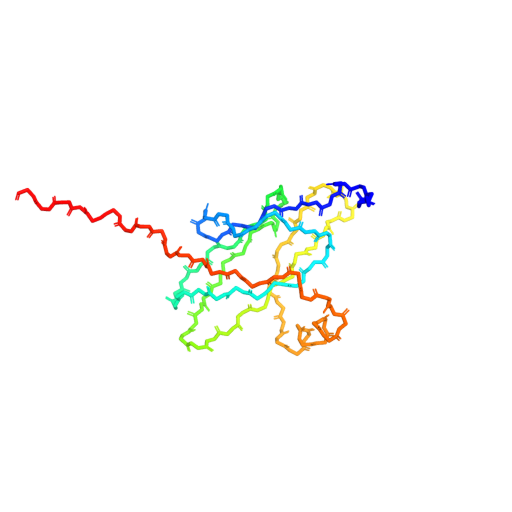TOM 797 O O . SER A 1 104 ? 8.001 5.549 25.493 1.00 49.94 104 SER A O 1
ATOM 799 N N . ALA A 1 105 ? 7.427 3.536 26.292 1.00 47.41 105 ALA A N 1
ATOM 800 C CA . ALA A 1 105 ? 6.829 4.009 27.515 1.00 47.41 105 ALA A CA 1
ATOM 801 C C . ALA A 1 105 ? 8.003 4.492 28.360 1.00 47.41 105 ALA A C 1
ATOM 803 O O . ALA A 1 105 ? 8.772 3.699 28.905 1.00 47.41 105 ALA A O 1
ATOM 804 N N . GLU A 1 106 ? 8.184 5.806 28.357 1.00 48.69 106 GLU A N 1
ATOM 805 C CA . GLU A 1 106 ? 9.022 6.537 29.284 1.00 48.69 106 GLU A CA 1
ATOM 806 C C . GLU A 1 106 ? 8.686 6.008 30.682 1.00 48.69 106 GLU A C 1
ATOM 808 O O . GLU A 1 106 ? 7.568 6.173 31.172 1.00 48.69 106 GLU A O 1
ATOM 813 N N . ARG A 1 107 ? 9.607 5.233 31.270 1.00 46.38 107 ARG A N 1
ATOM 814 C CA . ARG A 1 107 ? 9.452 4.742 32.640 1.00 46.38 107 ARG A CA 1
ATOM 815 C C . ARG A 1 107 ? 9.355 5.976 33.538 1.00 46.38 107 ARG A C 1
ATOM 817 O O . ARG A 1 107 ? 10.335 6.723 33.577 1.00 46.38 107 ARG A O 1
ATOM 824 N N . PRO A 1 108 ? 8.253 6.198 34.273 1.00 55.53 108 PRO A N 1
ATOM 825 C CA . PRO A 1 108 ? 8.283 7.193 35.326 1.00 55.53 108 PRO A CA 1
ATOM 826 C C . PRO A 1 108 ? 9.291 6.717 36.378 1.00 55.53 108 PRO A C 1
ATOM 828 O O . PRO A 1 108 ? 9.295 5.543 36.762 1.00 55.53 108 PRO A O 1
ATOM 831 N N . SER A 1 109 ? 10.201 7.624 36.731 1.00 62.19 109 SER A N 1
ATOM 832 C CA . SER A 1 109 ? 11.196 7.449 37.795 1.00 62.19 109 SER A CA 1
ATOM 833 C C . SER A 1 109 ? 10.536 7.456 39.168 1.00 62.19 109 SER A C 1
ATOM 835 O O . SER A 1 109 ? 9.510 8.159 39.313 1.00 62.19 109 SER A O 1
#